Protein AF-A0A944SVU9-F1 (afdb_monomer_lite)

Structure (mmCIF, N/CA/C/O backbone):
data_AF-A0A944SVU9-F1
#
_entry.id   AF-A0A944SVU9-F1
#
loop_
_atom_site.group_PDB
_atom_site.id
_atom_site.type_symbol
_atom_site.label_atom_id
_atom_site.label_alt_id
_atom_site.label_comp_id
_atom_site.label_asym_id
_atom_site.label_entity_id
_atom_site.label_seq_id
_atom_site.pdbx_PDB_ins_code
_atom_site.Cartn_x
_atom_site.Cartn_y
_atom_site.Cartn_z
_atom_site.occupancy
_atom_site.B_iso_or_equiv
_atom_site.auth_seq_id
_atom_site.auth_comp_id
_atom_site.auth_asym_id
_atom_site.auth_atom_id
_atom_site.pdbx_PDB_model_num
ATOM 1 N N . MET A 1 1 ? 4.973 -2.076 -1.437 1.00 46.75 1 MET A N 1
ATOM 2 C CA . MET A 1 1 ? 3.698 -2.195 -0.693 1.00 46.75 1 MET A CA 1
ATOM 3 C C . MET A 1 1 ? 3.326 -3.672 -0.688 1.00 46.75 1 MET A C 1
ATOM 5 O O . MET A 1 1 ? 3.268 -4.236 -1.772 1.00 46.75 1 MET A O 1
ATOM 9 N N . THR A 1 2 ? 3.223 -4.344 0.465 1.00 53.75 2 THR A N 1
ATOM 10 C CA . THR A 1 2 ? 2.897 -5.786 0.506 1.00 53.75 2 THR A CA 1
ATOM 11 C C . THR A 1 2 ? 1.440 -5.983 0.917 1.00 53.75 2 THR A C 1
ATOM 13 O O . THR A 1 2 ? 0.888 -5.179 1.663 1.00 53.75 2 THR A O 1
ATOM 16 N N . LEU A 1 3 ? 0.804 -7.063 0.451 1.00 53.88 3 LEU A N 1
ATOM 17 C CA . LEU A 1 3 ? -0.571 -7.425 0.831 1.00 53.88 3 LEU A CA 1
ATOM 18 C C . LEU A 1 3 ? -0.739 -7.478 2.363 1.00 53.88 3 LEU A C 1
ATOM 20 O O . LEU A 1 3 ? -1.747 -7.034 2.909 1.00 53.88 3 LEU A O 1
ATOM 24 N N . ALA A 1 4 ? 0.307 -7.930 3.061 1.00 55.09 4 ALA A N 1
ATOM 25 C CA . ALA A 1 4 ? 0.385 -7.941 4.517 1.00 55.09 4 ALA A CA 1
ATOM 26 C C . ALA A 1 4 ? 0.247 -6.539 5.144 1.00 55.09 4 ALA A C 1
ATOM 28 O O . ALA A 1 4 ? -0.374 -6.411 6.194 1.00 55.09 4 ALA A O 1
ATOM 29 N N . SER A 1 5 ? 0.743 -5.481 4.490 1.00 51.47 5 SER A N 1
ATOM 30 C CA . SER A 1 5 ? 0.621 -4.095 4.969 1.00 51.47 5 SER A CA 1
ATOM 31 C C . SER A 1 5 ? -0.832 -3.602 4.983 1.00 51.47 5 SER A C 1
ATOM 33 O O . SER A 1 5 ? -1.229 -2.901 5.911 1.00 51.47 5 SER A O 1
ATOM 35 N N . ILE A 1 6 ? -1.646 -3.998 3.993 1.00 55.81 6 ILE A N 1
ATOM 36 C CA . ILE A 1 6 ? -3.080 -3.647 3.936 1.00 55.81 6 ILE A CA 1
ATOM 37 C C . ILE A 1 6 ? -3.903 -4.517 4.885 1.00 55.81 6 ILE A C 1
ATOM 39 O O . ILE A 1 6 ? -4.944 -4.085 5.373 1.00 55.81 6 ILE A O 1
ATOM 43 N N . ILE A 1 7 ? -3.452 -5.737 5.176 1.00 58.53 7 ILE A N 1
ATOM 44 C CA . ILE A 1 7 ? -4.142 -6.650 6.092 1.00 58.53 7 ILE A CA 1
ATOM 45 C C . ILE A 1 7 ? -3.841 -6.310 7.558 1.00 58.53 7 ILE A C 1
ATOM 47 O O . ILE A 1 7 ? -4.739 -6.412 8.381 1.00 58.53 7 ILE A O 1
ATOM 51 N N . MET A 1 8 ? -2.646 -5.835 7.908 1.00 61.31 8 MET A N 1
ATOM 52 C CA . MET A 1 8 ? -2.319 -5.539 9.311 1.00 61.31 8 MET A CA 1
ATOM 53 C C . MET A 1 8 ? -2.845 -4.178 9.793 1.00 61.31 8 MET A C 1
ATOM 55 O O . MET A 1 8 ? -3.255 -4.095 10.944 1.00 61.31 8 MET A O 1
ATOM 59 N N . VAL A 1 9 ? -2.947 -3.162 8.920 1.00 58.62 9 VAL A N 1
ATOM 60 C CA . VAL A 1 9 ? -3.408 -1.782 9.239 1.00 58.62 9 VAL A CA 1
ATOM 61 C C . VAL A 1 9 ? -2.697 -1.143 10.458 1.00 58.62 9 VAL A C 1
ATOM 63 O O . VAL A 1 9 ? -1.799 -1.734 11.056 1.00 58.62 9 VAL A O 1
ATOM 66 N N . GLY A 1 10 ? -2.936 0.146 10.721 1.00 64.19 10 GLY A N 1
ATOM 67 C CA . GLY A 1 10 ? -2.200 0.950 11.697 1.00 64.19 10 GLY A CA 1
ATOM 68 C C . GLY A 1 10 ? -0.926 1.560 11.106 1.00 64.19 10 GLY A C 1
ATOM 69 O O . GLY A 1 10 ? -0.905 2.051 9.974 1.00 64.19 10 GLY A O 1
ATOM 70 N N . MET A 1 11 ? 0.185 1.487 11.846 1.00 60.34 11 MET A N 1
ATOM 71 C CA . MET A 1 11 ? 1.490 2.028 11.426 1.00 60.34 11 MET A CA 1
ATOM 72 C C . MET A 1 11 ? 1.990 1.449 10.086 1.00 60.34 11 MET A C 1
ATOM 74 O O . MET A 1 11 ? 2.727 2.108 9.356 1.00 60.34 11 MET A O 1
ATOM 78 N N . PHE A 1 12 ? 1.553 0.242 9.715 1.00 64.81 12 PHE A N 1
ATOM 79 C CA . PHE A 1 12 ? 1.977 -0.426 8.481 1.00 64.81 12 PHE A CA 1
ATOM 80 C C . PHE A 1 12 ? 1.371 0.157 7.199 1.00 64.81 12 PHE A C 1
ATOM 82 O O . PHE A 1 12 ? 1.939 -0.042 6.125 1.00 64.81 12 PHE A O 1
ATOM 89 N N . VAL A 1 13 ? 0.278 0.926 7.289 1.00 65.44 13 VAL A N 1
ATOM 90 C CA . VAL A 1 13 ? -0.298 1.641 6.133 1.00 65.44 13 VAL A CA 1
ATOM 91 C C . VAL A 1 13 ? 0.678 2.704 5.614 1.00 65.44 13 VAL A C 1
ATOM 93 O O . VAL A 1 13 ? 0.800 2.916 4.409 1.00 65.44 13 VAL A O 1
ATOM 96 N N . TRP A 1 14 ? 1.450 3.306 6.520 1.00 67.50 14 TRP A N 1
ATOM 97 C CA . TRP A 1 14 ? 2.430 4.345 6.210 1.00 67.50 14 TRP A CA 1
ATOM 98 C C . TRP A 1 14 ? 3.710 3.814 5.572 1.00 67.50 14 TRP A C 1
ATOM 100 O O . TRP A 1 14 ? 4.401 4.567 4.891 1.00 67.50 14 TRP A O 1
ATOM 110 N N . VAL A 1 15 ? 4.018 2.523 5.731 1.00 73.56 15 VAL A N 1
ATOM 111 C CA . VAL A 1 15 ? 5.240 1.911 5.181 1.00 73.56 15 VAL A CA 1
ATOM 112 C C . VAL A 1 15 ? 5.287 2.044 3.658 1.00 73.56 15 VAL A C 1
ATOM 114 O O . VAL A 1 15 ? 6.354 2.279 3.097 1.00 73.56 15 VAL A O 1
ATOM 117 N N . GLY A 1 16 ? 4.135 1.950 2.984 1.00 66.38 16 GLY A N 1
ATOM 118 C CA . GLY A 1 16 ? 4.040 2.139 1.535 1.00 66.38 16 GLY A CA 1
ATOM 119 C C . GLY A 1 16 ? 4.471 3.539 1.093 1.00 66.38 16 GLY A C 1
ATOM 120 O O . GLY A 1 16 ? 5.349 3.666 0.242 1.00 66.38 16 GLY A O 1
ATOM 121 N N . VAL A 1 17 ? 3.896 4.575 1.708 1.00 69.62 17 VAL A N 1
ATOM 122 C CA . VAL A 1 17 ? 4.216 5.981 1.406 1.00 69.62 17 VAL A CA 1
ATOM 123 C C . VAL A 1 17 ? 5.634 6.343 1.842 1.00 69.62 17 VAL A C 1
ATOM 125 O O . VAL A 1 17 ? 6.341 7.023 1.104 1.00 69.62 17 VAL A O 1
ATOM 128 N N . ALA A 1 18 ? 6.081 5.863 3.004 1.00 75.88 18 ALA A N 1
ATOM 129 C CA . ALA A 1 18 ? 7.420 6.135 3.518 1.00 75.88 18 ALA A CA 1
ATOM 130 C C . ALA A 1 18 ? 8.508 5.561 2.600 1.00 75.88 18 ALA A C 1
ATOM 132 O O . ALA A 1 18 ? 9.443 6.273 2.245 1.00 75.88 18 ALA A O 1
ATOM 133 N N . LEU A 1 19 ? 8.366 4.305 2.159 1.00 77.06 19 LEU A N 1
ATOM 134 C CA . LEU A 1 19 ? 9.306 3.695 1.215 1.00 77.06 19 LEU A CA 1
ATOM 135 C C . LEU A 1 19 ? 9.291 4.391 -0.144 1.00 77.06 19 LEU A C 1
ATOM 137 O O . LEU A 1 19 ? 10.346 4.550 -0.747 1.00 77.06 19 LEU A O 1
ATOM 141 N N . PHE A 1 20 ? 8.123 4.829 -0.614 1.00 75.38 20 PHE A N 1
ATOM 142 C CA . PHE A 1 20 ? 8.029 5.603 -1.848 1.00 75.38 20 PHE A CA 1
ATOM 143 C C . PHE A 1 20 ? 8.734 6.962 -1.726 1.00 75.38 20 PHE A C 1
ATOM 145 O O . PHE A 1 20 ? 9.518 7.323 -2.597 1.00 75.38 20 PHE A O 1
ATOM 152 N N . GLY A 1 21 ? 8.529 7.680 -0.618 1.00 77.75 21 GLY A N 1
ATOM 153 C CA . GLY A 1 21 ? 9.214 8.944 -0.341 1.00 77.75 21 GLY A CA 1
ATOM 154 C C . GLY A 1 21 ? 10.731 8.781 -0.230 1.00 77.75 21 GLY A C 1
ATOM 155 O O . GLY A 1 21 ? 11.473 9.552 -0.833 1.00 77.75 21 GLY A O 1
ATOM 156 N N . ILE A 1 22 ? 11.201 7.743 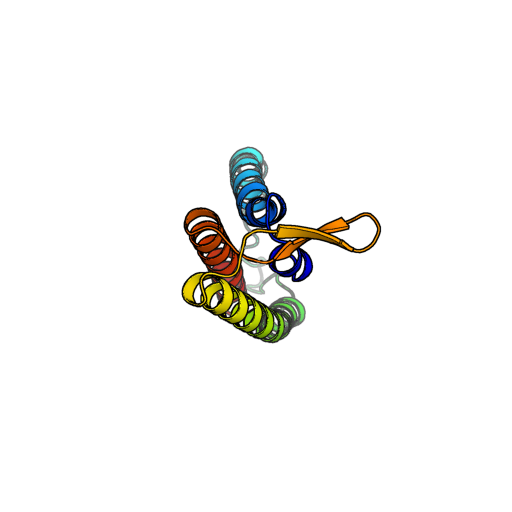0.470 1.00 82.12 22 ILE A N 1
ATOM 157 C CA . ILE A 1 22 ? 12.629 7.391 0.521 1.00 82.12 22 ILE A CA 1
ATOM 158 C C . ILE A 1 22 ? 13.144 7.065 -0.884 1.00 82.12 22 ILE A C 1
ATOM 160 O O . ILE A 1 22 ? 14.217 7.528 -1.250 1.00 82.12 22 ILE A O 1
ATOM 164 N N . GLY A 1 23 ? 12.374 6.321 -1.680 1.00 74.94 23 GLY A N 1
ATOM 165 C CA . GLY A 1 23 ? 12.705 6.002 -3.066 1.00 74.94 23 GLY A CA 1
ATOM 166 C C . GLY A 1 23 ? 12.915 7.251 -3.920 1.00 74.94 23 GLY A C 1
ATOM 167 O O . GLY A 1 23 ? 13.948 7.356 -4.565 1.00 74.94 23 GLY A O 1
ATOM 168 N N . ILE A 1 24 ? 12.003 8.227 -3.855 1.00 80.00 24 ILE A N 1
ATOM 169 C CA . ILE A 1 24 ? 12.146 9.511 -4.564 1.00 80.00 24 ILE A CA 1
ATOM 170 C C . ILE A 1 24 ? 13.401 10.256 -4.110 1.00 80.00 24 ILE A C 1
ATOM 172 O O . ILE A 1 24 ? 14.138 10.781 -4.940 1.00 80.00 24 ILE A O 1
ATOM 176 N N . ILE A 1 25 ? 13.649 10.324 -2.799 1.00 82.44 25 ILE A N 1
ATOM 177 C CA . ILE A 1 25 ? 14.815 11.031 -2.255 1.00 82.44 25 ILE A CA 1
ATOM 178 C C . ILE A 1 25 ? 16.103 10.372 -2.741 1.00 82.44 25 ILE A C 1
ATOM 180 O O . ILE A 1 25 ? 16.987 11.066 -3.234 1.00 82.44 25 ILE A O 1
ATOM 184 N N . LEU A 1 26 ? 16.199 9.047 -2.628 1.00 80.69 26 LEU A N 1
ATOM 185 C CA . LEU A 1 26 ? 17.365 8.297 -3.079 1.00 80.69 26 LEU A CA 1
ATOM 186 C C . LEU A 1 26 ? 17.569 8.449 -4.586 1.00 80.69 26 LEU A C 1
ATOM 188 O O . LEU A 1 26 ? 18.678 8.778 -4.981 1.00 80.69 26 LEU A O 1
ATOM 192 N N . ASP A 1 27 ? 16.517 8.311 -5.394 1.00 76.88 27 ASP A N 1
ATOM 193 C CA . ASP A 1 27 ? 16.569 8.490 -6.851 1.00 76.88 27 ASP A CA 1
ATOM 194 C C . ASP A 1 27 ? 17.023 9.910 -7.242 1.00 76.88 27 ASP A C 1
ATOM 196 O O . ASP A 1 27 ? 17.919 10.097 -8.065 1.00 76.88 27 ASP A O 1
ATOM 200 N N . THR A 1 28 ? 16.501 10.930 -6.555 1.00 76.44 28 THR A N 1
ATOM 201 C CA . THR A 1 28 ? 16.916 12.331 -6.743 1.00 76.44 28 THR A CA 1
ATOM 202 C C . THR A 1 28 ? 18.380 12.544 -6.341 1.00 76.44 28 THR A C 1
ATOM 204 O O . THR A 1 28 ? 19.111 13.283 -6.998 1.00 76.44 28 THR A O 1
ATOM 207 N N . MET A 1 29 ? 18.835 11.893 -5.267 1.00 79.31 29 MET A N 1
ATOM 208 C CA . MET A 1 29 ? 20.218 11.975 -4.794 1.00 79.31 29 MET A CA 1
ATOM 209 C C . MET A 1 29 ? 21.202 11.198 -5.674 1.00 79.31 29 MET A C 1
ATOM 211 O O . MET A 1 29 ? 22.364 11.593 -5.759 1.00 79.31 29 MET A O 1
ATOM 215 N N . THR A 1 30 ? 20.773 10.108 -6.315 1.00 76.00 30 THR A N 1
ATOM 216 C CA . THR A 1 30 ? 21.605 9.291 -7.214 1.00 76.00 30 THR A CA 1
ATOM 217 C C . THR A 1 30 ? 21.571 9.760 -8.661 1.00 76.00 30 THR A C 1
ATOM 219 O O . THR A 1 30 ? 22.406 9.313 -9.443 1.00 76.00 30 THR A O 1
ATOM 222 N N . MET A 1 31 ? 20.712 10.725 -8.997 1.00 63.66 31 MET A N 1
ATOM 223 C CA . MET A 1 31 ? 20.665 11.399 -10.298 1.00 63.66 31 MET A CA 1
ATOM 224 C C . MET A 1 31 ? 22.039 11.834 -10.861 1.00 63.66 31 MET A C 1
ATOM 226 O O . MET A 1 31 ? 22.254 11.663 -12.060 1.00 63.66 31 MET A O 1
ATOM 230 N N . PRO A 1 32 ? 23.012 12.318 -10.055 1.00 67.19 32 PRO A N 1
ATOM 231 C CA . PRO A 1 32 ? 24.360 12.654 -10.531 1.00 67.19 32 PRO A CA 1
ATOM 232 C C . PRO A 1 32 ? 25.225 11.440 -10.909 1.00 67.19 32 PRO A C 1
ATOM 234 O O . PRO A 1 32 ? 26.241 11.598 -11.579 1.00 67.19 32 PRO A O 1
ATOM 237 N N . PHE A 1 33 ? 24.853 10.243 -10.451 1.00 62.06 33 PHE A N 1
ATOM 238 C CA . PHE A 1 33 ? 25.542 8.975 -10.702 1.00 62.06 33 PHE A CA 1
ATOM 239 C C . PHE A 1 33 ? 24.801 8.092 -11.709 1.00 62.06 33 PHE A C 1
ATOM 241 O O . PHE A 1 33 ? 25.246 6.974 -11.973 1.00 62.06 33 PHE A O 1
ATOM 248 N N . HIS A 1 34 ? 23.681 8.562 -12.269 1.00 59.50 34 HIS A N 1
ATOM 249 C CA . HIS A 1 34 ? 22.979 7.840 -13.320 1.00 59.50 34 HIS A CA 1
ATOM 250 C C . HIS A 1 34 ? 23.891 7.745 -14.551 1.00 59.50 34 HIS A C 1
ATOM 252 O O . HIS A 1 34 ? 24.315 8.778 -15.078 1.00 59.50 34 HIS A O 1
ATOM 258 N N . PRO A 1 35 ? 24.219 6.526 -15.020 1.00 58.75 35 PRO A N 1
ATOM 259 C CA . PRO A 1 35 ? 24.864 6.361 -16.311 1.00 58.75 35 PRO A CA 1
ATOM 260 C C . PRO A 1 35 ? 24.011 7.061 -17.381 1.00 58.75 35 PRO A C 1
ATOM 262 O O . PRO A 1 35 ? 22.779 6.996 -17.290 1.00 58.75 35 PRO A O 1
ATOM 265 N N . PRO A 1 36 ? 24.618 7.732 -18.380 1.00 52.03 36 PRO A N 1
ATOM 266 C CA . PRO A 1 36 ? 23.869 8.229 -19.528 1.00 52.03 36 PRO A CA 1
ATOM 267 C C . PRO A 1 36 ? 23.030 7.076 -20.086 1.00 52.03 36 PRO A C 1
ATOM 269 O O . PRO A 1 36 ? 23.511 5.947 -20.183 1.00 52.03 36 PRO A O 1
ATOM 272 N N . GLY A 1 37 ? 21.746 7.366 -20.304 1.00 47.84 37 GLY A N 1
ATOM 273 C CA . GLY A 1 37 ? 20.683 6.373 -20.405 1.00 47.84 37 GLY A CA 1
ATOM 274 C C . GLY A 1 37 ? 20.995 5.211 -21.340 1.00 47.84 37 GLY A C 1
ATOM 275 O O . GLY A 1 37 ? 21.692 5.364 -22.341 1.00 47.84 37 GLY A O 1
ATOM 276 N N . ALA A 1 38 ? 20.412 4.055 -21.021 1.00 54.97 38 ALA A N 1
ATOM 277 C CA . ALA A 1 38 ? 20.295 2.920 -21.926 1.00 54.97 38 ALA A CA 1
ATOM 278 C C . ALA A 1 38 ? 19.414 3.316 -23.127 1.00 54.97 38 ALA A C 1
ATOM 280 O O . ALA A 1 38 ? 18.244 2.959 -23.216 1.00 54.97 38 ALA A O 1
ATOM 281 N N . GLY A 1 39 ? 19.963 4.142 -24.008 1.00 49.88 39 GLY A N 1
ATOM 282 C CA . GLY A 1 39 ? 19.341 4.634 -25.219 1.00 49.88 39 GLY A CA 1
ATOM 283 C C . GLY A 1 39 ? 20.030 3.990 -26.400 1.00 49.88 39 GLY A C 1
ATOM 284 O O . GLY A 1 39 ? 20.834 4.650 -27.039 1.00 49.88 39 GLY A O 1
ATOM 285 N N . PHE A 1 40 ? 19.680 2.725 -26.642 1.00 52.34 40 PHE A N 1
ATOM 286 C CA . PHE A 1 40 ? 20.094 1.900 -27.778 1.00 52.34 40 PHE A CA 1
ATOM 287 C C . PHE A 1 40 ? 21.608 1.659 -27.909 1.00 52.34 40 PHE A C 1
ATOM 289 O O . PHE A 1 40 ? 22.441 2.538 -27.716 1.00 52.34 40 PHE A O 1
ATOM 296 N N . ASP A 1 41 ? 21.964 0.420 -28.239 1.00 53.25 41 ASP A N 1
ATOM 297 C CA . ASP A 1 41 ? 23.298 0.131 -28.763 1.00 53.25 41 ASP A CA 1
ATOM 298 C C . ASP A 1 41 ? 23.501 0.897 -30.088 1.00 53.25 41 ASP A C 1
ATOM 300 O O . ASP A 1 41 ? 22.536 1.286 -30.752 1.00 53.25 41 ASP A O 1
ATOM 304 N N . GLU A 1 42 ? 24.746 1.073 -30.520 1.00 54.16 42 GLU A N 1
ATOM 305 C CA . GLU A 1 42 ? 25.137 1.690 -31.802 1.00 54.16 42 GLU A CA 1
ATOM 306 C C . GLU A 1 42 ? 24.480 1.008 -33.031 1.00 54.16 42 GLU A C 1
ATOM 308 O O . GLU A 1 42 ? 24.449 1.574 -34.125 1.00 54.16 42 GLU A O 1
ATOM 313 N N . ASN A 1 43 ? 23.868 -0.165 -32.822 1.00 54.72 43 ASN A N 1
ATOM 314 C CA . ASN A 1 43 ? 23.106 -0.966 -33.781 1.00 54.72 43 ASN A CA 1
ATOM 315 C C . ASN A 1 43 ? 21.576 -0.743 -33.769 1.00 54.72 43 ASN A C 1
ATOM 317 O O . ASN A 1 43 ? 20.873 -1.337 -34.584 1.00 54.72 43 ASN A O 1
ATOM 321 N N . GLY A 1 44 ? 21.035 0.091 -32.873 1.00 53.25 44 GLY A N 1
ATOM 322 C CA . GLY A 1 44 ? 19.593 0.367 -32.788 1.00 53.25 44 GLY A CA 1
ATOM 323 C C . GLY A 1 44 ? 18.767 -0.667 -32.011 1.00 53.25 44 GLY A C 1
ATOM 324 O O . GLY A 1 44 ? 17.539 -0.580 -32.018 1.00 53.25 44 GLY A O 1
ATOM 325 N N . ASP A 1 45 ? 19.411 -1.602 -31.306 1.00 55.94 45 ASP A N 1
ATOM 326 C CA . ASP A 1 45 ? 18.737 -2.575 -30.441 1.00 55.94 45 ASP A CA 1
ATOM 327 C C . ASP A 1 45 ? 18.602 -2.076 -28.997 1.00 55.94 45 ASP A C 1
ATOM 329 O O . ASP A 1 45 ? 19.505 -1.458 -28.420 1.00 55.94 45 ASP A O 1
ATOM 333 N N . THR A 1 46 ? 17.434 -2.335 -28.403 1.00 53.22 46 THR A N 1
ATOM 334 C CA . THR A 1 46 ? 17.135 -1.943 -27.023 1.00 53.22 46 THR A CA 1
ATOM 335 C C . THR A 1 46 ? 17.844 -2.887 -26.048 1.00 53.22 46 THR A C 1
ATOM 337 O O . THR A 1 46 ? 17.689 -4.103 -26.111 1.00 53.22 46 THR A O 1
ATOM 340 N N . MET A 1 47 ? 18.613 -2.338 -25.106 1.00 55.81 47 MET A N 1
ATOM 341 C CA . MET A 1 47 ? 19.336 -3.115 -24.080 1.00 55.81 47 MET A CA 1
ATOM 342 C C . MET A 1 47 ? 18.400 -3.733 -23.016 1.00 55.81 47 MET A C 1
ATOM 344 O O . MET A 1 47 ? 18.849 -4.423 -22.100 1.00 55.81 47 MET A O 1
ATOM 348 N N . GLY A 1 48 ? 17.092 -3.467 -23.100 1.00 57.03 48 GLY A N 1
ATOM 349 C CA . GLY A 1 48 ? 16.072 -4.032 -22.222 1.00 57.03 48 GLY A CA 1
ATOM 350 C C . GLY A 1 48 ? 15.632 -5.411 -22.700 1.00 57.03 48 GLY A C 1
ATOM 351 O O . GLY A 1 48 ? 15.153 -5.555 -23.817 1.00 57.03 48 GLY A O 1
ATOM 352 N N . MET A 1 49 ? 15.746 -6.428 -21.843 1.00 62.69 49 MET A N 1
ATOM 353 C CA . MET A 1 49 ? 15.288 -7.783 -22.153 1.00 62.69 49 MET A CA 1
ATOM 354 C C . MET A 1 49 ? 13.742 -7.791 -22.228 1.00 62.69 49 MET A C 1
ATOM 356 O O . MET A 1 49 ? 13.093 -7.729 -21.177 1.00 62.69 49 MET A O 1
ATOM 360 N N . PRO A 1 50 ? 13.113 -7.880 -23.420 1.00 64.06 50 PRO A N 1
ATOM 361 C CA . PRO A 1 50 ? 11.673 -7.619 -23.585 1.00 64.06 50 PRO A CA 1
ATOM 362 C C . PRO A 1 50 ? 10.802 -8.625 -22.825 1.00 64.06 50 PRO A C 1
ATOM 364 O O . PRO A 1 50 ? 9.725 -8.310 -22.321 1.00 64.06 50 PRO A O 1
ATOM 367 N N . ALA A 1 51 ? 11.313 -9.849 -22.675 1.00 67.44 51 ALA A N 1
ATOM 368 C CA . ALA A 1 51 ? 10.687 -10.897 -21.884 1.00 67.44 51 ALA A CA 1
ATOM 369 C C . ALA A 1 51 ? 10.546 -10.511 -20.402 1.00 67.44 51 ALA A C 1
ATOM 371 O O . ALA A 1 51 ? 9.548 -10.858 -19.772 1.00 67.44 51 ALA A O 1
ATOM 372 N N . LEU A 1 52 ? 11.514 -9.780 -19.843 1.00 68.62 52 LEU A N 1
ATOM 373 C CA . LEU A 1 52 ? 11.509 -9.393 -18.434 1.00 68.62 52 LEU A CA 1
ATOM 374 C C . LEU A 1 52 ? 10.493 -8.268 -18.187 1.00 68.62 52 LEU A C 1
ATOM 376 O O . LEU A 1 52 ? 9.711 -8.365 -17.247 1.00 68.62 52 LEU A O 1
ATOM 380 N N . GLN A 1 53 ? 10.413 -7.277 -19.079 1.00 66.44 53 GLN A N 1
ATOM 381 C CA . GLN A 1 53 ? 9.403 -6.209 -19.014 1.00 66.44 53 GLN A CA 1
ATOM 382 C C . GLN A 1 53 ? 7.974 -6.761 -19.130 1.00 66.44 53 GLN A C 1
ATOM 384 O O . GLN A 1 53 ? 7.129 -6.496 -18.275 1.00 66.44 53 GLN A O 1
ATOM 389 N N . ASN A 1 54 ? 7.730 -7.632 -20.114 1.00 70.12 54 ASN A N 1
ATOM 390 C CA . ASN A 1 54 ? 6.420 -8.251 -20.314 1.00 70.12 54 ASN A CA 1
ATOM 391 C C . ASN A 1 54 ? 6.018 -9.152 -19.127 1.00 70.12 54 ASN A C 1
ATOM 393 O O . ASN A 1 54 ? 4.867 -9.161 -18.695 1.00 70.12 54 ASN A O 1
ATOM 397 N N . THR A 1 55 ? 6.978 -9.874 -18.537 1.00 74.25 55 THR A N 1
ATOM 398 C CA . THR A 1 55 ? 6.732 -10.699 -17.342 1.00 74.25 55 THR A CA 1
ATOM 399 C C . THR A 1 55 ? 6.360 -9.841 -16.134 1.00 74.25 55 THR A C 1
ATOM 401 O O . THR A 1 55 ? 5.407 -10.168 -15.428 1.00 74.25 55 THR A O 1
ATOM 404 N N . VAL A 1 56 ? 7.066 -8.730 -15.898 1.00 72.56 56 VAL A N 1
ATOM 405 C CA . VAL A 1 56 ? 6.762 -7.815 -14.785 1.00 72.56 56 VAL A CA 1
ATOM 406 C C . VAL A 1 56 ? 5.363 -7.217 -14.941 1.00 72.56 56 VAL A C 1
ATOM 408 O O . VAL A 1 56 ? 4.606 -7.202 -13.969 1.00 72.56 56 VAL A O 1
ATOM 411 N N . MET A 1 57 ? 4.974 -6.829 -16.160 1.00 76.19 57 MET A N 1
ATOM 412 C CA . MET A 1 57 ? 3.620 -6.355 -16.460 1.00 76.19 57 MET A CA 1
ATOM 413 C C . MET A 1 57 ? 2.556 -7.406 -16.096 1.00 76.19 57 MET A C 1
ATOM 415 O O . MET A 1 57 ? 1.618 -7.111 -15.351 1.00 76.19 57 MET A O 1
ATOM 419 N N . TYR A 1 58 ? 2.713 -8.652 -16.559 1.00 74.00 58 TYR A N 1
ATOM 420 C CA . TYR A 1 58 ? 1.741 -9.712 -16.270 1.00 74.00 58 TYR A CA 1
ATOM 421 C C . TYR A 1 58 ? 1.703 -10.121 -14.796 1.00 74.00 58 TYR A C 1
ATOM 423 O O . TYR A 1 58 ? 0.635 -10.473 -14.302 1.00 74.00 58 TYR A O 1
ATOM 431 N N . VAL A 1 59 ? 2.824 -10.054 -14.074 1.00 77.25 59 VAL A N 1
ATOM 432 C CA . VAL A 1 59 ? 2.876 -10.328 -12.627 1.00 77.25 59 VAL A CA 1
ATOM 433 C C . VAL A 1 59 ? 2.224 -9.205 -11.818 1.00 77.25 59 VAL A C 1
ATOM 435 O O . VAL A 1 59 ? 1.631 -9.466 -10.771 1.00 77.25 59 VAL A O 1
ATOM 438 N N . MET A 1 60 ? 2.274 -7.960 -12.291 1.00 77.75 60 MET A N 1
ATOM 439 C CA . MET A 1 60 ? 1.654 -6.832 -11.593 1.00 77.75 60 MET A CA 1
ATOM 440 C C . MET A 1 60 ? 0.124 -6.823 -11.680 1.00 77.75 60 MET A C 1
ATOM 442 O O . MET A 1 60 ? -0.521 -6.388 -10.726 1.00 77.75 60 MET A O 1
ATOM 446 N N . LEU A 1 61 ? -0.477 -7.358 -12.748 1.00 79.31 61 LEU A N 1
ATOM 447 C CA . LEU A 1 61 ? -1.938 -7.457 -12.894 1.00 79.31 61 LEU A CA 1
ATOM 448 C C . LEU A 1 61 ? -2.647 -8.216 -11.748 1.00 79.31 61 LEU A C 1
ATOM 450 O O . LEU A 1 61 ? -3.570 -7.656 -11.153 1.00 79.31 61 LEU A O 1
ATOM 454 N N . PRO A 1 62 ? -2.260 -9.451 -11.373 1.00 78.88 62 PRO A N 1
ATOM 455 C CA . PRO A 1 62 ? -2.893 -10.151 -10.257 1.00 78.88 62 PRO A CA 1
ATOM 456 C C . PRO A 1 62 ? -2.635 -9.451 -8.918 1.00 78.88 62 PRO A C 1
ATOM 458 O O . PRO A 1 62 ? -3.522 -9.419 -8.067 1.00 78.88 62 PRO A O 1
ATOM 461 N N . VAL A 1 63 ? -1.464 -8.830 -8.735 1.00 79.44 63 VAL A N 1
ATOM 462 C CA . VAL A 1 63 ? -1.181 -8.034 -7.530 1.00 79.44 63 VAL A CA 1
ATOM 463 C C . VAL A 1 63 ? -2.120 -6.830 -7.452 1.00 79.44 63 VAL A C 1
ATOM 465 O O . VAL A 1 63 ? -2.673 -6.562 -6.389 1.00 79.44 63 VAL A O 1
ATOM 468 N N . PHE A 1 64 ? -2.372 -6.150 -8.571 1.00 80.31 64 PHE A N 1
ATOM 469 C CA . PHE A 1 64 ? -3.328 -5.048 -8.643 1.00 80.31 64 PHE A CA 1
ATOM 470 C C . PHE A 1 64 ? -4.738 -5.489 -8.239 1.00 80.31 64 PHE A C 1
ATOM 472 O O . PHE A 1 64 ? -5.349 -4.851 -7.385 1.00 80.31 64 PHE A O 1
ATOM 479 N N . VAL A 1 65 ? -5.230 -6.614 -8.765 1.00 82.38 65 VAL A N 1
ATOM 480 C CA . VAL A 1 65 ? -6.550 -7.153 -8.389 1.00 82.38 65 VAL A CA 1
ATOM 481 C C . VAL A 1 65 ? -6.636 -7.405 -6.881 1.00 82.38 65 VAL A C 1
ATOM 483 O O . VAL A 1 65 ? -7.603 -6.994 -6.239 1.00 82.38 65 VAL A O 1
ATOM 486 N N . LEU A 1 66 ? -5.608 -8.018 -6.289 1.00 80.94 66 LEU A N 1
ATOM 487 C CA . LEU A 1 66 ? -5.568 -8.280 -4.848 1.00 80.94 66 LEU A CA 1
ATOM 488 C C . LEU A 1 66 ? -5.553 -6.992 -4.017 1.00 80.94 66 LEU A C 1
ATOM 490 O O . LEU A 1 66 ? -6.241 -6.911 -2.999 1.00 80.94 66 LEU A O 1
ATOM 494 N N . LEU A 1 67 ? -4.805 -5.975 -4.452 1.00 81.69 67 LEU A N 1
ATOM 495 C CA . LEU A 1 67 ? -4.767 -4.676 -3.781 1.00 81.69 67 LEU A CA 1
ATOM 496 C C . LEU A 1 67 ? -6.131 -3.983 -3.819 1.00 81.69 67 LEU A C 1
ATOM 498 O O . LEU A 1 67 ? -6.530 -3.417 -2.805 1.00 81.69 67 LEU A O 1
ATOM 502 N N . GLN A 1 68 ? -6.870 -4.077 -4.929 1.00 82.19 68 GLN A N 1
ATOM 503 C CA . GLN A 1 68 ? -8.207 -3.488 -5.039 1.00 82.19 68 GLN A CA 1
ATOM 504 C C . GLN A 1 68 ? -9.237 -4.194 -4.158 1.00 82.19 68 GLN A C 1
ATOM 506 O O . GLN A 1 68 ? -10.028 -3.531 -3.489 1.00 82.19 68 GLN A O 1
ATOM 511 N N . VAL A 1 69 ? -9.193 -5.527 -4.083 1.00 84.19 69 VAL A N 1
ATOM 512 C CA . VAL A 1 69 ? -10.044 -6.294 -3.157 1.00 84.19 69 VAL A CA 1
ATOM 513 C C . VAL A 1 69 ? -9.732 -5.922 -1.706 1.00 84.19 69 VAL A C 1
ATOM 515 O O . VAL A 1 69 ? -10.643 -5.702 -0.908 1.00 84.19 69 VAL A O 1
ATOM 518 N N . ALA A 1 70 ? -8.450 -5.788 -1.362 1.00 81.38 70 ALA A N 1
ATOM 519 C CA . ALA A 1 70 ? -8.032 -5.392 -0.023 1.00 81.38 70 ALA A CA 1
ATOM 520 C C . ALA A 1 70 ? -8.456 -3.948 0.316 1.00 81.38 70 ALA A C 1
ATOM 522 O O . ALA A 1 70 ? -8.882 -3.683 1.440 1.00 81.38 70 ALA A O 1
ATOM 523 N N . LEU A 1 71 ? -8.399 -3.026 -0.650 1.00 83.69 71 LEU A N 1
ATOM 524 C CA . LEU A 1 71 ? -8.894 -1.656 -0.496 1.00 83.69 71 LEU A CA 1
ATOM 525 C C . LEU A 1 71 ? -10.414 -1.622 -0.296 1.00 83.69 71 LEU A C 1
ATOM 527 O O . LEU A 1 71 ? -10.892 -0.962 0.624 1.00 83.69 71 LEU A O 1
ATOM 531 N N . ALA A 1 72 ? -11.165 -2.370 -1.108 1.00 84.56 72 ALA A N 1
ATOM 532 C CA . ALA A 1 72 ? -12.618 -2.474 -1.000 1.00 84.56 72 ALA A CA 1
ATOM 533 C C . ALA A 1 72 ? -13.038 -2.995 0.382 1.00 84.56 72 ALA A C 1
ATOM 535 O O . ALA A 1 72 ? -13.925 -2.431 1.019 1.00 84.56 72 ALA A O 1
ATOM 536 N N . TRP A 1 73 ? -12.333 -4.005 0.900 1.00 82.06 73 TRP A N 1
ATOM 537 C CA . TRP A 1 73 ? -12.540 -4.514 2.257 1.00 82.06 73 TRP A CA 1
ATOM 538 C C . TRP A 1 73 ? -12.320 -3.443 3.338 1.00 82.06 73 TRP A C 1
ATOM 540 O O . TRP A 1 73 ? -13.038 -3.402 4.337 1.00 82.06 73 TRP A O 1
ATOM 550 N N . ARG A 1 74 ? -11.353 -2.537 3.149 1.00 81.06 74 ARG A N 1
ATOM 551 C CA . ARG A 1 74 ? -11.108 -1.427 4.085 1.00 81.06 74 ARG A CA 1
ATOM 552 C C . ARG A 1 74 ? -12.143 -0.316 3.979 1.00 81.06 74 ARG A C 1
ATOM 554 O O . ARG A 1 74 ? -12.538 0.217 5.011 1.00 81.06 74 ARG A O 1
ATOM 561 N N . VAL A 1 75 ? -12.626 -0.014 2.776 1.00 85.75 75 VAL A N 1
ATOM 562 C CA . VAL A 1 75 ? -13.757 0.906 2.587 1.00 85.75 75 VAL A CA 1
ATOM 563 C C . VAL A 1 75 ? -14.998 0.370 3.301 1.00 85.75 75 VAL A C 1
ATOM 565 O O . VAL A 1 75 ? -15.643 1.128 4.018 1.00 85.75 75 VAL A O 1
ATOM 568 N N . MET A 1 76 ? -15.283 -0.932 3.194 1.00 85.25 76 MET A N 1
ATOM 569 C CA . MET A 1 76 ? -16.389 -1.565 3.923 1.00 85.25 76 MET A CA 1
ATOM 570 C C . MET A 1 76 ? -16.250 -1.387 5.441 1.00 85.25 76 MET A C 1
ATOM 572 O O . MET A 1 76 ? -17.169 -0.888 6.077 1.00 85.25 76 MET A O 1
ATOM 576 N N . GLN A 1 77 ? -15.079 -1.675 6.022 1.00 82.44 77 GLN A N 1
ATOM 577 C CA . GLN A 1 77 ? -14.854 -1.474 7.465 1.00 82.44 77 GLN A CA 1
ATOM 578 C C . GLN A 1 77 ? -15.043 -0.019 7.919 1.00 82.44 77 GLN A C 1
ATOM 580 O O . GLN A 1 77 ? -15.491 0.213 9.044 1.00 82.44 77 GLN A O 1
ATOM 585 N N . TYR A 1 78 ? -14.683 0.943 7.063 1.00 84.75 78 TYR A N 1
ATOM 586 C CA . TYR A 1 78 ? -14.882 2.368 7.322 1.00 84.75 78 TYR A CA 1
ATOM 587 C C . TYR A 1 78 ? -16.367 2.753 7.291 1.00 84.75 78 TYR A C 1
ATOM 589 O O . TYR A 1 78 ? -16.839 3.434 8.197 1.00 84.75 78 TYR A O 1
ATOM 597 N N . VAL A 1 79 ? -17.105 2.294 6.274 1.00 86.44 79 VAL A N 1
ATOM 598 C CA . VAL A 1 79 ? -18.541 2.577 6.098 1.00 86.44 79 VAL A CA 1
ATOM 599 C C . VAL A 1 79 ? -19.382 1.908 7.185 1.00 86.44 79 VAL A C 1
ATOM 601 O O . VAL A 1 79 ? -20.284 2.540 7.728 1.00 86.44 79 VAL A O 1
ATOM 604 N N . ASP A 1 80 ? -19.043 0.675 7.559 1.00 86.06 80 ASP A N 1
ATOM 605 C CA . ASP A 1 80 ? -19.732 -0.081 8.610 1.00 86.06 80 ASP A CA 1
ATOM 606 C C . ASP A 1 80 ? -1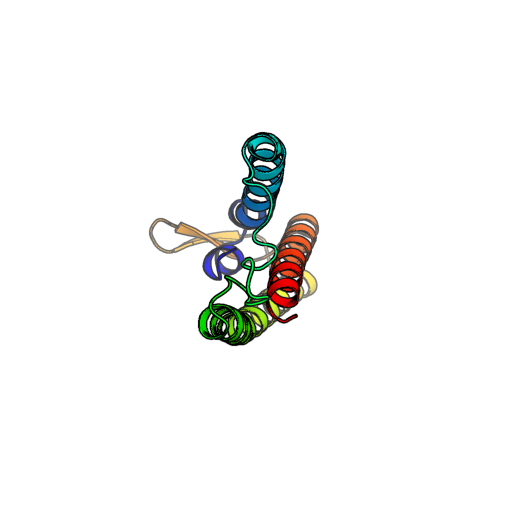9.421 0.446 10.024 1.00 86.06 80 ASP A C 1
ATOM 608 O O . ASP A 1 80 ? -19.966 -0.053 11.009 1.00 86.06 80 ASP A O 1
ATOM 612 N N . GLY A 1 81 ? -18.532 1.441 10.158 1.00 81.50 81 GLY A N 1
ATOM 613 C CA . GLY A 1 81 ? -18.159 2.018 11.450 1.00 81.50 81 GLY A CA 1
ATOM 614 C C . GLY A 1 81 ? -17.508 0.998 12.385 1.00 81.50 81 GLY A C 1
ATOM 615 O O . GLY A 1 81 ? -17.696 1.061 13.601 1.00 81.50 81 GLY A O 1
ATOM 616 N N . THR A 1 82 ? -16.772 0.031 11.824 1.00 83.44 82 THR A N 1
ATOM 617 C CA . THR A 1 82 ? -16.157 -1.056 12.594 1.00 83.44 82 THR A CA 1
ATOM 618 C C . THR A 1 82 ? -15.253 -0.471 13.678 1.00 83.44 82 THR A C 1
ATOM 620 O O . THR A 1 82 ? -14.369 0.337 13.384 1.00 83.44 82 THR A O 1
ATOM 623 N N . ALA A 1 83 ? -15.461 -0.890 14.929 1.00 80.25 83 ALA A N 1
ATOM 624 C CA . ALA A 1 83 ? -14.684 -0.402 16.061 1.00 80.25 83 ALA A CA 1
ATOM 625 C C . ALA A 1 83 ? -13.183 -0.629 15.833 1.00 80.25 83 ALA A C 1
ATOM 627 O O . ALA A 1 83 ? -12.751 -1.739 15.507 1.00 80.25 83 ALA A O 1
ATOM 628 N N . ILE A 1 84 ? -12.400 0.435 16.025 1.00 83.12 84 ILE A N 1
ATOM 629 C CA . ILE A 1 84 ? -10.947 0.372 15.900 1.00 83.12 84 ILE A CA 1
ATOM 630 C C . ILE A 1 84 ? -10.418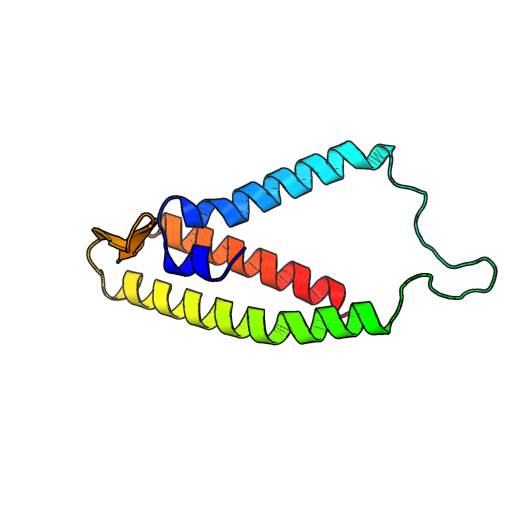 -0.437 17.078 1.00 83.12 84 ILE A C 1
ATOM 632 O O . ILE A 1 84 ? -10.502 -0.009 18.228 1.00 83.12 84 ILE A O 1
ATOM 636 N N . SER A 1 85 ? -9.894 -1.619 16.784 1.00 78.69 85 SER A N 1
ATOM 637 C CA . SER A 1 85 ? -9.321 -2.511 17.782 1.00 78.69 85 SER A CA 1
ATOM 638 C C . SER A 1 85 ? -8.073 -3.163 17.220 1.00 78.69 85 SER A C 1
ATOM 640 O O . SER A 1 85 ? -8.063 -3.634 16.084 1.00 78.69 85 SER A O 1
ATOM 642 N N . THR A 1 86 ? -7.013 -3.194 18.019 1.00 79.06 86 THR A N 1
ATOM 643 C CA . THR A 1 86 ? -5.751 -3.825 17.638 1.00 79.06 86 THR A CA 1
ATOM 644 C C . THR A 1 86 ? -5.628 -5.142 18.382 1.00 79.06 86 THR A C 1
ATOM 646 O O . THR A 1 86 ? -5.442 -5.175 19.595 1.00 79.06 86 THR A O 1
ATOM 649 N N . THR A 1 87 ? -5.742 -6.238 17.643 1.00 78.44 87 THR A N 1
ATOM 650 C CA . THR A 1 87 ? -5.556 -7.600 18.141 1.00 78.44 87 THR A CA 1
ATOM 651 C C . THR A 1 87 ? -4.176 -8.098 17.737 1.00 78.44 87 THR A C 1
ATOM 653 O O . THR A 1 87 ? -3.739 -7.876 16.615 1.00 78.44 87 THR A O 1
ATOM 656 N N . MET A 1 88 ? -3.470 -8.792 18.624 1.00 76.56 88 MET A N 1
ATOM 657 C CA . MET A 1 88 ? -2.205 -9.433 18.256 1.00 76.56 88 MET A CA 1
ATOM 658 C C . MET A 1 88 ? -2.481 -10.781 17.587 1.00 76.56 88 MET A C 1
ATOM 660 O O . MET A 1 88 ? -3.061 -11.673 18.204 1.00 76.56 88 MET A O 1
ATOM 664 N N . VAL A 1 89 ? -2.041 -10.948 16.340 1.00 74.12 89 VAL A N 1
ATOM 665 C CA . VAL A 1 89 ? -1.995 -12.253 15.666 1.00 74.12 89 VAL A CA 1
ATOM 666 C C . VAL A 1 89 ? -0.558 -12.762 15.771 1.00 74.12 89 VAL A C 1
ATOM 668 O O . VAL A 1 89 ? 0.310 -12.433 14.961 1.00 74.12 89 V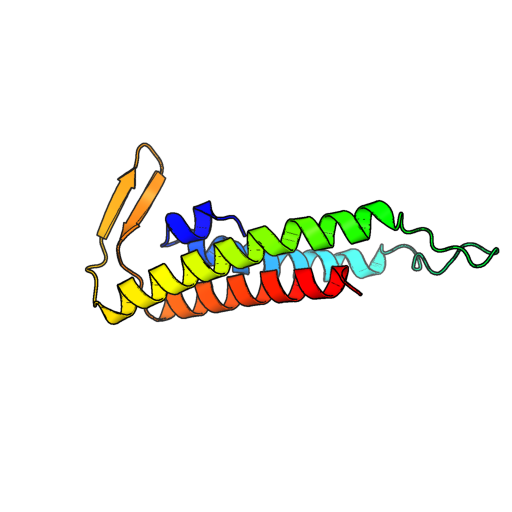AL A O 1
ATOM 671 N N . GLY A 1 90 ? -0.275 -13.521 16.831 1.00 75.88 90 GLY A N 1
ATOM 672 C CA . GLY A 1 90 ? 1.094 -13.909 17.182 1.00 75.88 90 GLY A CA 1
ATOM 673 C C . GLY A 1 90 ? 1.907 -12.709 17.681 1.00 75.88 90 GLY A C 1
ATOM 674 O O . GLY A 1 90 ? 1.557 -12.114 18.695 1.00 75.88 90 GLY A O 1
ATOM 675 N N . ILE A 1 91 ? 2.992 -12.360 16.979 1.00 72.19 91 ILE A N 1
ATOM 676 C CA . ILE A 1 91 ? 3.877 -11.218 17.310 1.00 72.19 91 ILE A CA 1
ATOM 677 C C . ILE A 1 91 ? 3.458 -9.945 16.544 1.00 72.19 91 ILE A C 1
ATOM 679 O O . ILE A 1 91 ? 3.965 -8.856 16.801 1.00 72.19 91 ILE A O 1
ATOM 683 N N . LEU A 1 92 ? 2.538 -10.064 15.582 1.00 72.56 92 LEU A N 1
ATOM 684 C CA . LEU A 1 92 ? 2.179 -8.970 14.684 1.00 72.56 92 LEU A CA 1
ATOM 685 C C . LEU A 1 92 ? 0.868 -8.306 15.131 1.00 72.56 92 LEU A C 1
ATOM 687 O O . LEU A 1 92 ? -0.130 -9.009 15.323 1.00 72.56 92 LEU A O 1
ATOM 691 N N . PRO A 1 93 ? 0.836 -6.968 15.279 1.00 70.25 93 PRO A N 1
ATOM 692 C CA . PRO A 1 93 ? -0.398 -6.258 15.575 1.00 70.25 93 PRO A CA 1
ATOM 693 C C . PRO A 1 93 ? -1.279 -6.211 14.323 1.00 70.25 93 PRO A C 1
ATOM 695 O O . PRO A 1 93 ? -0.833 -5.847 13.236 1.00 70.25 93 PRO A O 1
ATOM 698 N N . PHE A 1 94 ? -2.538 -6.590 14.494 1.00 74.12 94 PHE A N 1
ATOM 699 C CA . PHE A 1 94 ? -3.578 -6.591 13.478 1.00 74.12 94 PHE A CA 1
ATOM 700 C C . PHE A 1 94 ? -4.704 -5.657 13.915 1.00 74.12 94 PHE A C 1
ATOM 702 O O . PHE A 1 94 ? -5.350 -5.880 14.936 1.00 74.12 94 PHE A O 1
ATOM 709 N N . GLN A 1 95 ? -4.950 -4.609 13.139 1.00 75.50 95 GLN A N 1
ATOM 710 C CA . GLN A 1 95 ? -5.984 -3.624 13.415 1.00 75.50 95 GLN A CA 1
ATOM 711 C C . GLN A 1 95 ? -7.255 -3.920 12.602 1.00 75.50 95 GLN A C 1
ATOM 713 O O . GLN A 1 95 ? -7.258 -3.938 11.361 1.00 75.50 95 GLN A O 1
ATOM 718 N N . THR A 1 96 ? -8.354 -4.147 13.321 1.00 76.19 96 THR A N 1
ATOM 719 C CA . THR A 1 96 ? -9.721 -4.137 12.791 1.00 76.19 96 THR A CA 1
ATOM 720 C C . THR A 1 96 ? -10.269 -2.721 12.841 1.00 76.19 96 THR A C 1
ATOM 722 O O . THR A 1 96 ? -10.068 -2.033 13.839 1.00 76.19 96 THR A O 1
ATOM 725 N N . GLY A 1 97 ? -10.976 -2.299 11.794 1.00 73.38 97 GLY A N 1
ATOM 726 C CA . GLY A 1 97 ? -11.404 -0.910 11.654 1.00 73.38 97 GLY A CA 1
ATOM 727 C C . GLY A 1 97 ? -10.284 -0.020 11.108 1.00 73.38 97 GLY A C 1
ATOM 728 O O . GLY A 1 97 ? -9.096 -0.342 11.189 1.00 73.38 97 GLY A O 1
ATOM 729 N N . ILE A 1 98 ? -10.669 1.094 10.493 1.00 81.06 98 ILE A N 1
ATOM 730 C CA . ILE A 1 98 ? -9.748 2.032 9.849 1.00 81.06 98 ILE A CA 1
ATOM 731 C C . ILE A 1 98 ? -10.247 3.462 10.057 1.00 81.06 98 ILE A C 1
ATOM 733 O O . ILE A 1 98 ? -11.448 3.720 10.006 1.00 81.06 98 ILE A O 1
ATOM 737 N N . THR A 1 99 ? -9.337 4.399 10.302 1.00 83.62 99 THR A N 1
ATOM 738 C CA . THR A 1 99 ? -9.662 5.831 10.333 1.00 83.62 99 THR A CA 1
ATOM 739 C C . THR A 1 99 ? -9.747 6.408 8.917 1.00 83.62 99 THR A C 1
ATOM 741 O O . THR A 1 99 ? -9.159 5.879 7.975 1.00 83.62 99 THR A O 1
ATOM 744 N N . GLY A 1 100 ? -10.426 7.550 8.750 1.00 78.88 100 GLY A N 1
ATOM 745 C CA . GLY A 1 100 ? -10.502 8.221 7.444 1.00 78.88 100 GLY A CA 1
ATOM 746 C C . GLY A 1 100 ? -9.126 8.627 6.897 1.00 78.88 100 GLY A C 1
ATOM 747 O O . GLY A 1 100 ? -8.880 8.521 5.699 1.00 78.88 100 GLY A O 1
ATOM 748 N N . LEU A 1 101 ? -8.196 9.019 7.777 1.00 81.62 101 LEU A N 1
ATOM 749 C CA . LEU A 1 101 ? -6.826 9.356 7.386 1.00 81.62 101 LEU A CA 1
ATOM 750 C C . LEU A 1 101 ? -6.053 8.119 6.910 1.00 81.62 101 LEU A C 1
ATOM 752 O O . LEU A 1 101 ? -5.418 8.161 5.860 1.00 81.62 10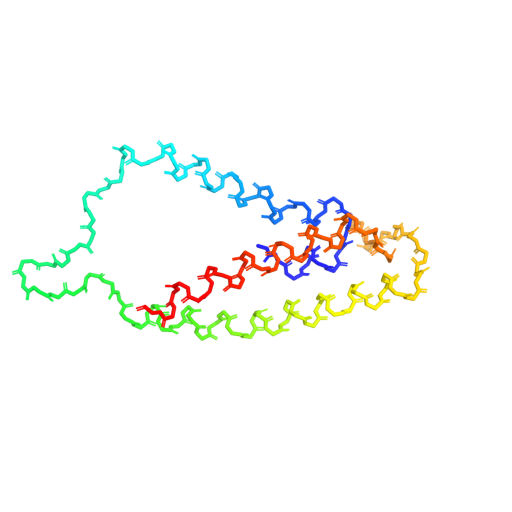1 LEU A O 1
ATOM 756 N N . GLU A 1 1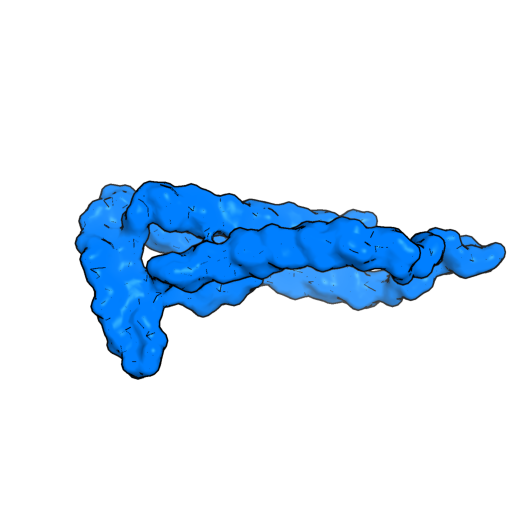02 ? -6.135 7.005 7.639 1.00 79.06 102 GLU A N 1
ATOM 757 C CA . GLU A 1 102 ? -5.515 5.745 7.215 1.00 79.06 102 GLU A CA 1
ATOM 758 C C . GLU A 1 102 ? -6.104 5.242 5.892 1.00 79.06 102 GLU A C 1
ATOM 760 O O . GLU A 1 102 ? -5.363 4.727 5.058 1.00 79.06 102 GLU A O 1
ATOM 765 N N . LEU A 1 103 ? -7.407 5.433 5.657 1.00 82.12 103 LEU A N 1
ATOM 766 C CA . LEU A 1 103 ? -8.044 5.065 4.393 1.00 82.12 103 LEU A CA 1
ATOM 767 C C . LEU A 1 103 ? -7.500 5.891 3.219 1.00 82.12 103 LEU A C 1
ATOM 769 O O . LEU A 1 103 ? -7.194 5.324 2.172 1.00 82.12 103 LEU A O 1
ATOM 773 N N . VAL A 1 104 ? -7.314 7.203 3.398 1.00 83.31 104 VAL A N 1
ATOM 774 C CA . VAL A 1 104 ? -6.702 8.076 2.380 1.00 83.31 104 VAL A CA 1
ATOM 775 C C . VAL A 1 104 ? -5.268 7.642 2.075 1.00 83.31 104 VAL A C 1
ATOM 777 O O . VAL A 1 104 ? -4.890 7.539 0.911 1.00 83.31 104 VAL A O 1
ATOM 780 N N . VAL A 1 105 ? -4.471 7.329 3.099 1.00 81.19 105 VAL A N 1
ATOM 781 C CA . VAL A 1 105 ? -3.080 6.876 2.920 1.00 81.19 105 VAL A CA 1
ATOM 782 C C . VAL A 1 105 ? -3.023 5.497 2.254 1.00 81.19 105 VAL A C 1
ATOM 784 O O . VAL A 1 105 ? -2.173 5.261 1.390 1.00 81.19 105 VAL A O 1
ATOM 787 N N . ALA A 1 106 ? -3.945 4.593 2.593 1.00 81.06 106 ALA A N 1
ATOM 788 C CA . ALA A 1 106 ? -4.081 3.296 1.935 1.00 81.06 106 ALA A CA 1
ATOM 789 C C . ALA A 1 106 ? -4.470 3.455 0.454 1.00 81.06 106 ALA A C 1
ATOM 791 O O . ALA A 1 106 ? -3.866 2.820 -0.415 1.00 81.06 106 ALA A O 1
ATOM 792 N N . ALA A 1 107 ? -5.417 4.346 0.150 1.00 83.75 107 ALA A N 1
ATOM 793 C CA . ALA A 1 107 ? -5.824 4.667 -1.216 1.00 83.75 107 ALA A CA 1
ATOM 794 C C . ALA A 1 107 ? -4.686 5.311 -2.027 1.00 83.75 107 ALA A C 1
ATOM 796 O O . ALA A 1 107 ? -4.424 4.912 -3.159 1.00 83.75 107 ALA A O 1
ATOM 797 N N . ALA A 1 108 ? -3.938 6.245 -1.437 1.00 82.00 108 ALA A N 1
ATOM 798 C CA . ALA A 1 108 ? -2.776 6.847 -2.084 1.00 82.00 108 ALA A CA 1
ATOM 799 C C . ALA A 1 108 ? -1.678 5.804 -2.367 1.00 82.00 108 ALA A C 1
ATOM 801 O O . ALA A 1 108 ? -1.140 5.746 -3.470 1.00 82.00 108 ALA A O 1
ATOM 802 N N . SER A 1 109 ? -1.381 4.929 -1.400 1.00 79.12 109 SER A N 1
ATOM 803 C CA . SER A 1 109 ? -0.351 3.887 -1.539 1.00 79.12 109 SER A CA 1
ATOM 804 C C . SER A 1 109 ? -0.680 2.862 -2.624 1.00 79.12 109 SER A C 1
ATOM 806 O O . SER A 1 109 ? 0.196 2.452 -3.386 1.00 79.12 109 SER A O 1
ATOM 808 N N . THR A 1 110 ? -1.940 2.430 -2.691 1.00 78.94 110 THR A N 1
ATOM 809 C CA . THR A 1 110 ? -2.418 1.516 -3.739 1.00 78.94 110 THR A CA 1
ATOM 810 C C . THR A 1 110 ? -2.428 2.190 -5.110 1.00 78.94 110 THR A C 1
ATOM 812 O O . THR A 1 110 ? -1.997 1.571 -6.081 1.00 78.94 110 THR A O 1
ATOM 815 N N . GLY A 1 111 ? -2.813 3.469 -5.187 1.00 78.44 111 GLY A N 1
ATOM 816 C CA . GLY A 1 111 ? -2.741 4.271 -6.410 1.00 78.44 111 GLY A CA 1
ATOM 817 C C . GLY A 1 111 ? -1.316 4.426 -6.952 1.00 78.44 111 GLY A C 1
ATOM 818 O O . GLY A 1 111 ? -1.098 4.246 -8.147 1.00 78.44 111 GLY A O 1
ATOM 819 N N . ILE A 1 112 ? -0.327 4.670 -6.086 1.00 78.06 112 ILE A N 1
ATOM 820 C CA . ILE A 1 112 ? 1.095 4.742 -6.472 1.00 78.06 112 ILE A CA 1
ATOM 821 C C . ILE A 1 112 ? 1.576 3.404 -7.046 1.00 78.06 112 ILE A C 1
ATOM 823 O O . ILE A 1 112 ? 2.231 3.373 -8.087 1.00 78.06 112 ILE A O 1
ATOM 827 N N . PHE A 1 113 ? 1.231 2.289 -6.397 1.00 73.12 113 PHE A N 1
ATOM 828 C CA . PHE A 1 113 ? 1.598 0.960 -6.888 1.00 73.12 113 PHE A CA 1
ATOM 829 C C . PHE A 1 113 ? 0.966 0.659 -8.256 1.00 73.12 113 PHE A C 1
ATOM 831 O O . PHE A 1 113 ? 1.640 0.141 -9.145 1.00 73.12 113 PHE A O 1
ATOM 838 N N . ALA A 1 114 ? -0.304 1.030 -8.444 1.00 71.00 114 ALA A N 1
ATOM 839 C CA . ALA A 1 114 ? -0.982 0.916 -9.730 1.00 71.00 114 ALA A CA 1
ATOM 840 C C . ALA A 1 114 ? -0.314 1.782 -10.814 1.00 71.00 114 ALA A C 1
ATOM 842 O O . ALA A 1 114 ? -0.112 1.312 -11.930 1.00 71.00 114 ALA A O 1
ATOM 843 N N . GLY A 1 115 ? 0.081 3.013 -10.476 1.00 67.19 115 GLY A N 1
ATOM 844 C CA . GLY A 1 115 ? 0.771 3.925 -11.390 1.00 67.19 115 GLY A CA 1
ATOM 845 C C . GLY A 1 115 ? 2.119 3.386 -11.871 1.00 67.19 115 GLY A C 1
ATOM 846 O O . GLY A 1 115 ? 2.389 3.406 -13.067 1.00 67.19 115 GLY A O 1
ATOM 847 N N . ILE A 1 116 ? 2.933 2.828 -10.967 1.00 68.81 116 ILE A N 1
ATOM 848 C CA . ILE A 1 116 ? 4.214 2.197 -11.330 1.00 68.81 116 ILE A CA 1
ATOM 849 C C . ILE A 1 116 ? 3.988 0.995 -12.255 1.00 68.81 116 ILE A C 1
ATOM 851 O O . ILE A 1 116 ? 4.726 0.821 -13.220 1.00 68.81 116 ILE A O 1
ATOM 855 N N . GLY A 1 117 ? 2.952 0.188 -12.009 1.00 60.00 117 GLY A N 1
ATOM 856 C CA . GLY A 1 117 ? 2.682 -0.981 -12.844 1.00 60.00 117 GLY A CA 1
ATOM 857 C C . GLY A 1 117 ? 2.256 -0.671 -14.275 1.00 60.00 117 GLY A C 1
ATOM 858 O O . GLY A 1 117 ? 2.536 -1.464 -15.169 1.00 60.00 117 GLY A O 1
ATOM 859 N N . ILE A 1 118 ? 1.657 0.497 -14.513 1.00 60.12 118 ILE A N 1
ATOM 860 C CA . ILE A 1 118 ? 1.305 0.955 -15.864 1.00 60.12 118 ILE A CA 1
ATOM 861 C C . ILE A 1 118 ? 2.551 1.433 -16.631 1.00 60.12 118 ILE A C 1
ATOM 863 O O . ILE A 1 118 ? 2.627 1.225 -17.837 1.00 60.12 118 ILE A O 1
ATOM 867 N N . ILE A 1 119 ? 3.557 1.998 -15.949 1.00 60.03 119 ILE A N 1
ATOM 868 C CA . ILE A 1 119 ? 4.805 2.491 -16.571 1.00 60.03 119 ILE A CA 1
ATOM 869 C C . ILE A 1 119 ? 5.674 1.346 -17.123 1.00 60.03 119 ILE A C 1
ATOM 871 O O . ILE A 1 119 ? 6.420 1.558 -18.067 1.00 60.03 119 ILE A O 1
ATOM 875 N N . TYR A 1 120 ? 5.566 0.127 -16.582 1.00 52.38 120 TYR A N 1
ATOM 876 C CA . TYR A 1 120 ? 6.286 -1.048 -17.103 1.00 52.38 120 TYR A CA 1
ATOM 877 C C . TYR A 1 120 ? 5.563 -1.775 -18.250 1.00 52.38 120 TYR A C 1
ATOM 879 O O . TYR A 1 120 ? 6.134 -2.692 -18.838 1.00 52.38 120 TYR A O 1
ATOM 887 N N . GLY A 1 121 ? 4.305 -1.421 -18.532 1.00 46.59 121 GLY A N 1
ATOM 888 C CA . GLY A 1 121 ? 3.492 -2.038 -19.585 1.00 46.59 121 GLY A CA 1
ATOM 889 C C . GLY A 1 121 ? 3.552 -1.333 -20.945 1.00 46.59 121 GLY A C 1
ATOM 890 O O . GLY A 1 121 ? 2.883 -1.784 -21.873 1.00 46.59 121 GLY A O 1
ATOM 891 N N . HIS A 1 122 ? 4.308 -0.239 -21.062 1.00 43.31 122 HIS A N 1
ATOM 892 C CA . HIS A 1 122 ? 4.483 0.572 -22.270 1.00 43.31 122 HIS A CA 1
ATOM 893 C C . HIS A 1 122 ? 5.971 0.843 -22.501 1.00 43.31 122 HIS A C 1
ATOM 895 O O . HIS A 1 122 ? 6.375 0.923 -23.681 1.00 43.31 122 HIS A O 1
#

Secondary structure (DSSP, 8-state):
--HHHHHH-GGGHHHHHHHHHHHHHHHHHHGGGPPSP----TTS--SS-HHHHHHHHHHHHHHHHHHHHHHHHHHHHHHTT---EEEEETTEEEEES--HHHHHHHHHHHHHHHHHHHHTT-

pLDDT: mean 71.08, std 11.26, range [43.31, 86.44]

Radius of gyration: 18.53 Å; chains: 1; bounding box: 45×27×52 Å

Sequence (122 aa):
MTLASIIMVGMFVWVGVALFGIGIILDTMTMPFHPPGAGFDENGDTMGMPALQNTVMYVMLPVFVLLQVALAWRVMQYVDGTAISTTMVGILPFQTGITGLELVVAAASTGIFAGIGIIYGH

Foldseek 3Di:
DDLVLLQQDDPSLCVLVVVVVVVVVVCVVCVVVDDDDQCDDPVRDGPDPVVVLVVLLVVLVVVLVSLVVSLVVQVVLAVVVPDWDWDDPDPGTHTRHDDPVSSVSSVVSSVVSVVVSVVSVD